Protein AF-A0A6J4EDX3-F1 (afdb_monomer_lite)

Radius of gyration: 34.57 Å; chains: 1; bounding box: 87×55×90 Å

Secondary structure (DSSP, 8-state):
--HHHHHHHHHH-HHHHHHHHHHHHHHHHHHHHHHHHHHHHH-TT--HHHHHHH-HHHHHHHHHH-HHHHHHHHHTS------S-----HHHHHHHHHHHHHHHHHTT-SSPPPHHHHHHH-TTHHHHGGGGGG-HHHHHHHHHHHH-PPP---------

Foldseek 3Di:
DDPVVVVVVCVVDVPNVVVVVVVVLVVVLVVLVVVLVVLCVVPQQDAPVRSCVVCVPSVVVCCVRPVPVVVVVRVNGPHPPPDVPPVPPLVVVLVVLLVQLCVQDVVPDPAADDPVVSCVSPVCVVVNCVPVVSRVNNVVSNCVSNVSPPDDDDDDDDDD

InterPro domains:
  IPR032750 Transposon Tn7 transposition protein TnsD, C-terminal [PF15978] (2-109)

pLDDT: mean 74.46, std 15.4, range [34.81, 95.19]

Organism: NCBI:txid2725477

Structure (mmCIF, N/CA/C/O backbone):
data_AF-A0A6J4EDX3-F1
#
_entry.id   AF-A0A6J4EDX3-F1
#
loop_
_atom_site.group_PDB
_atom_site.id
_atom_site.type_symbol
_atom_site.label_atom_id
_atom_site.label_alt_id
_atom_site.label_comp_id
_atom_site.label_asym_id
_atom_site.label_entity_id
_atom_site.label_seq_id
_atom_site.pdbx_PDB_ins_code
_atom_site.Cartn_x
_atom_site.Cartn_y
_atom_site.Cartn_z
_atom_site.occupancy
_atom_site.B_iso_or_equiv
_atom_site.auth_seq_id
_atom_site.auth_comp_id
_atom_sit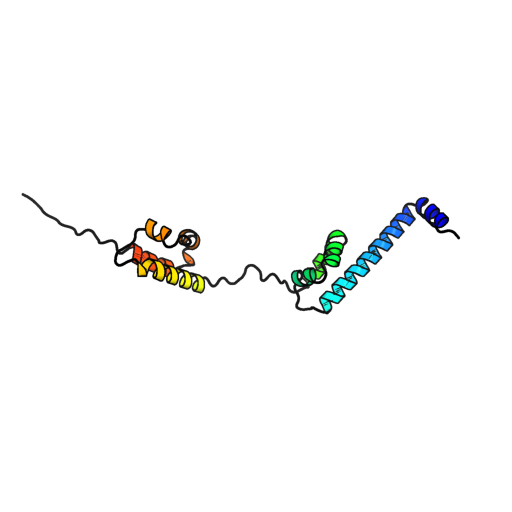e.auth_asym_id
_atom_site.auth_atom_id
_atom_site.pdbx_PDB_model_num
ATOM 1 N N . MET A 1 1 ? 41.398 -12.983 -32.444 1.00 42.66 1 MET A N 1
ATOM 2 C CA . MET A 1 1 ? 41.191 -11.522 -32.323 1.00 42.66 1 MET A CA 1
ATOM 3 C C . MET A 1 1 ? 40.900 -11.212 -30.864 1.00 42.66 1 MET A C 1
ATOM 5 O O . MET A 1 1 ? 39.986 -11.805 -30.310 1.00 42.66 1 MET A O 1
ATOM 9 N N . SER A 1 2 ? 41.744 -10.413 -30.210 1.00 57.03 2 SER A N 1
ATOM 10 C CA . SER A 1 2 ? 41.734 -10.283 -28.747 1.00 57.03 2 SER A CA 1
ATOM 11 C C . SER A 1 2 ? 40.652 -9.306 -28.262 1.00 57.03 2 SER A C 1
ATOM 13 O O . SER A 1 2 ? 40.421 -8.277 -28.899 1.00 57.03 2 SER A O 1
ATOM 15 N N . ILE A 1 3 ? 40.018 -9.609 -27.121 1.00 57.47 3 ILE A N 1
ATOM 16 C CA . ILE A 1 3 ? 38.944 -8.823 -26.465 1.00 57.47 3 ILE A CA 1
ATOM 17 C C . ILE A 1 3 ? 39.347 -7.341 -26.285 1.00 57.47 3 ILE A C 1
ATOM 19 O O . ILE A 1 3 ? 38.512 -6.437 -26.330 1.00 57.47 3 ILE A O 1
ATOM 23 N N . SER A 1 4 ? 40.649 -7.072 -26.179 1.00 55.59 4 SER A N 1
ATOM 24 C CA . SER A 1 4 ? 41.237 -5.736 -26.055 1.00 55.59 4 SER A CA 1
ATOM 25 C C . SER A 1 4 ? 41.063 -4.845 -27.293 1.00 55.59 4 SER A C 1
ATOM 27 O O . SER A 1 4 ? 40.946 -3.631 -27.145 1.00 55.59 4 SER A O 1
ATOM 29 N N . THR A 1 5 ? 41.024 -5.405 -28.508 1.00 58.03 5 THR A N 1
ATOM 30 C CA . THR A 1 5 ? 40.821 -4.623 -29.745 1.00 58.03 5 THR A CA 1
ATOM 31 C C . THR A 1 5 ? 39.361 -4.195 -29.883 1.00 58.03 5 THR A C 1
ATOM 33 O O . THR A 1 5 ? 39.082 -3.053 -30.238 1.00 58.03 5 THR A O 1
ATOM 36 N N . VAL A 1 6 ? 38.433 -5.078 -29.498 1.00 59.91 6 VAL A N 1
ATOM 37 C CA . VAL A 1 6 ? 36.991 -4.789 -29.458 1.00 59.91 6 VAL A CA 1
ATOM 38 C C . VAL A 1 6 ? 36.692 -3.676 -28.449 1.00 59.91 6 VAL A C 1
ATOM 40 O O . VAL A 1 6 ? 35.991 -2.724 -28.778 1.00 59.91 6 VAL A O 1
ATOM 43 N N . ASN A 1 7 ? 37.297 -3.719 -27.256 1.00 57.50 7 ASN A N 1
ATOM 44 C CA . ASN A 1 7 ? 37.134 -2.657 -26.255 1.00 57.50 7 ASN A CA 1
ATOM 45 C C . ASN A 1 7 ? 37.712 -1.299 -26.695 1.00 57.50 7 ASN A C 1
ATOM 47 O O . ASN A 1 7 ? 37.161 -0.268 -26.315 1.00 57.50 7 ASN A O 1
ATOM 51 N N . LYS A 1 8 ? 38.786 -1.270 -27.500 1.00 57.59 8 LYS A N 1
ATOM 52 C CA . LYS A 1 8 ? 39.346 -0.020 -28.051 1.00 57.59 8 LYS A CA 1
ATOM 53 C C . LYS A 1 8 ? 38.439 0.596 -29.124 1.00 57.59 8 LYS A C 1
ATOM 55 O O . LYS A 1 8 ? 38.210 1.800 -29.085 1.00 57.59 8 LYS A O 1
ATOM 60 N N . LEU A 1 9 ? 37.861 -0.222 -30.007 1.00 58.78 9 LEU A N 1
ATOM 61 C CA . LEU A 1 9 ? 36.853 0.207 -30.990 1.00 58.78 9 LEU A CA 1
ATOM 62 C C . LEU A 1 9 ? 35.566 0.720 -30.319 1.00 58.78 9 LEU A C 1
ATOM 64 O O . LEU A 1 9 ? 35.046 1.761 -30.701 1.00 58.78 9 LEU A O 1
ATOM 68 N N . LEU A 1 10 ? 35.105 0.059 -29.251 1.00 54.19 10 LEU A N 1
ATOM 69 C CA . LEU A 1 10 ? 33.941 0.497 -28.464 1.00 54.19 10 LEU A CA 1
ATOM 70 C C . LEU A 1 10 ? 34.163 1.815 -27.699 1.00 54.19 10 LEU A C 1
ATOM 72 O O . LEU A 1 10 ? 33.193 2.473 -27.330 1.00 54.19 10 LEU A O 1
ATOM 76 N N . GLN A 1 11 ? 35.415 2.195 -27.418 1.00 55.69 11 GLN A N 1
ATOM 77 C CA . GLN A 1 11 ? 35.749 3.488 -26.802 1.00 55.69 11 GLN A CA 1
ATOM 78 C C . GLN A 1 11 ? 35.919 4.604 -27.843 1.00 55.69 11 GLN A C 1
ATOM 80 O O . GLN A 1 11 ? 35.676 5.761 -27.512 1.00 55.69 11 GLN A O 1
ATOM 85 N N . ALA A 1 12 ? 36.313 4.269 -29.077 1.00 65.50 12 ALA A N 1
ATOM 86 C CA . ALA A 1 12 ? 36.513 5.232 -30.161 1.00 65.50 12 ALA A CA 1
ATOM 87 C C . ALA A 1 12 ? 35.194 5.824 -30.692 1.00 65.50 12 ALA A C 1
ATOM 89 O O . ALA A 1 12 ? 35.187 6.948 -31.186 1.00 65.50 12 ALA A O 1
ATOM 90 N N . GLU A 1 13 ? 34.074 5.109 -30.537 1.00 69.19 13 GLU A N 1
ATOM 91 C CA . GLU A 1 13 ? 32.759 5.554 -31.004 1.00 69.19 13 GLU A CA 1
ATOM 92 C C . GLU A 1 13 ? 31.730 5.635 -29.862 1.00 69.19 13 GLU A C 1
ATOM 94 O O . GLU A 1 13 ? 31.085 4.635 -29.516 1.00 69.19 13 GLU A O 1
ATOM 99 N N . PRO A 1 14 ? 31.508 6.828 -29.274 1.00 74.00 14 PRO A N 1
ATOM 100 C CA . PRO A 1 14 ? 30.532 7.002 -28.199 1.00 74.00 14 PRO A CA 1
ATOM 101 C C . PRO A 1 14 ? 29.111 6.604 -28.628 1.00 74.00 14 PRO A C 1
ATOM 103 O O . PRO A 1 14 ? 28.364 6.062 -27.817 1.00 74.00 14 PRO A O 1
ATOM 106 N N . ALA A 1 15 ? 28.756 6.770 -29.906 1.00 74.62 15 ALA A N 1
ATOM 107 C CA . ALA A 1 15 ? 27.462 6.350 -30.444 1.00 74.62 15 ALA A CA 1
ATOM 108 C C . ALA A 1 15 ? 27.242 4.826 -30.355 1.00 74.62 15 ALA A C 1
ATOM 110 O O . ALA A 1 15 ? 26.171 4.381 -29.939 1.00 74.62 15 ALA A O 1
ATOM 111 N N . VAL A 1 16 ? 28.261 4.018 -30.669 1.00 74.56 16 VAL A N 1
ATOM 112 C CA . VAL A 1 16 ? 28.188 2.547 -30.593 1.00 74.56 16 VAL A CA 1
ATOM 113 C C . VAL A 1 16 ? 28.100 2.085 -29.139 1.00 74.56 16 VAL A C 1
ATOM 115 O O . VAL A 1 16 ? 27.315 1.193 -28.810 1.00 74.56 16 VAL A O 1
ATOM 118 N N . LYS A 1 17 ? 28.847 2.732 -28.238 1.00 74.19 17 LYS A N 1
ATOM 119 C CA . LYS A 1 17 ? 28.796 2.463 -26.795 1.00 74.19 17 LYS A CA 1
ATOM 120 C C . LYS A 1 17 ? 27.420 2.766 -26.200 1.00 74.19 17 LYS A C 1
ATOM 122 O O . LYS A 1 17 ? 26.904 1.959 -25.426 1.00 74.19 17 LYS A O 1
ATOM 127 N N . GLU A 1 18 ? 26.813 3.893 -26.564 1.00 80.19 18 GLU A N 1
ATOM 128 C CA . GLU A 1 18 ? 25.467 4.252 -26.108 1.00 80.19 18 GLU A CA 1
ATOM 129 C C . GLU A 1 18 ? 24.391 3.342 -26.718 1.00 80.19 18 GLU A C 1
ATOM 131 O O . GLU A 1 18 ? 23.510 2.875 -25.993 1.00 80.19 18 GLU A O 1
ATOM 136 N N . ALA A 1 19 ? 24.501 2.982 -28.001 1.00 80.06 19 ALA A N 1
ATOM 137 C CA . ALA A 1 19 ? 23.610 2.008 -28.633 1.00 80.06 19 ALA A CA 1
ATOM 138 C C . ALA A 1 19 ? 23.692 0.628 -27.955 1.00 80.06 19 ALA A C 1
ATOM 140 O O . ALA A 1 19 ? 22.666 -0.002 -27.684 1.00 80.06 19 ALA A O 1
ATOM 141 N N . TRP A 1 20 ? 24.900 0.177 -27.606 1.00 75.31 20 TRP A N 1
ATOM 142 C CA . TRP A 1 20 ? 25.106 -1.082 -26.894 1.00 75.31 20 TRP A CA 1
ATOM 143 C C . TRP A 1 20 ? 24.530 -1.046 -25.475 1.00 75.31 20 TRP A C 1
ATOM 145 O O . TRP A 1 20 ? 23.796 -1.956 -25.087 1.00 75.31 20 TRP A O 1
ATOM 155 N N . LYS A 1 21 ? 24.768 0.031 -24.715 1.00 81.62 21 LYS A N 1
ATOM 156 C CA . LYS A 1 21 ? 24.144 0.234 -23.395 1.00 81.62 21 LYS A CA 1
ATOM 157 C C . LYS A 1 21 ? 22.619 0.257 -23.481 1.00 81.62 21 LYS A C 1
ATOM 159 O O . LYS A 1 21 ? 21.953 -0.357 -22.648 1.00 81.62 21 LYS A O 1
ATOM 164 N N . ALA A 1 22 ? 22.056 0.930 -24.484 1.00 84.88 22 ALA A N 1
ATOM 165 C CA . ALA A 1 22 ? 20.615 0.968 -24.709 1.00 84.88 22 ALA A CA 1
ATOM 166 C C . ALA A 1 22 ? 20.057 -0.428 -25.030 1.00 84.88 22 ALA A C 1
ATOM 168 O O . ALA A 1 22 ? 19.031 -0.824 -24.473 1.00 84.88 22 ALA A O 1
ATOM 169 N N . ALA A 1 23 ? 20.754 -1.206 -25.862 1.00 86.69 23 ALA A N 1
ATOM 170 C CA . ALA A 1 23 ? 20.382 -2.581 -26.183 1.00 86.69 23 ALA A CA 1
ATOM 171 C C . ALA A 1 23 ? 20.445 -3.502 -24.952 1.00 86.69 23 ALA A C 1
ATOM 173 O O . ALA A 1 23 ? 19.506 -4.263 -24.704 1.00 86.69 23 ALA A O 1
ATOM 174 N N . LEU A 1 24 ? 21.502 -3.390 -24.141 1.00 86.94 24 LEU A N 1
ATOM 175 C CA . LEU A 1 24 ? 21.632 -4.111 -22.873 1.00 86.94 24 LEU A CA 1
ATOM 176 C C . LEU A 1 24 ? 20.494 -3.756 -21.918 1.00 86.94 24 LEU A C 1
ATOM 178 O O . LEU A 1 24 ? 19.814 -4.649 -21.417 1.00 86.94 24 LEU A O 1
ATOM 182 N N . LYS A 1 25 ? 20.220 -2.461 -21.729 1.00 87.94 25 LYS A N 1
ATOM 183 C CA . LYS A 1 25 ? 19.112 -1.990 -20.893 1.00 87.94 25 LYS A CA 1
ATOM 184 C C . LYS A 1 25 ? 17.773 -2.544 -21.378 1.00 87.94 25 LYS A C 1
ATOM 186 O O . LYS A 1 25 ? 16.980 -3.020 -20.572 1.00 87.94 25 LYS A O 1
ATOM 191 N N . LYS A 1 26 ? 17.529 -2.538 -22.692 1.00 89.12 26 LYS A N 1
ATOM 192 C CA . LYS A 1 26 ? 16.304 -3.083 -23.293 1.00 89.12 26 LYS A CA 1
ATOM 193 C C . LYS A 1 26 ? 16.159 -4.583 -23.027 1.00 89.12 26 LYS A C 1
ATOM 195 O O . LYS A 1 26 ? 15.068 -5.033 -22.677 1.00 89.12 26 LYS A O 1
ATOM 200 N N . ARG A 1 27 ? 17.248 -5.347 -23.157 1.00 90.88 27 ARG A N 1
ATOM 201 C CA . ARG A 1 27 ? 17.280 -6.783 -22.850 1.00 90.88 27 ARG A CA 1
ATOM 202 C C . ARG A 1 27 ? 17.005 -7.044 -21.369 1.00 90.88 27 ARG A C 1
ATOM 204 O O . ARG A 1 27 ? 16.206 -7.921 -21.051 1.00 90.88 27 ARG A O 1
ATOM 211 N N . GLU A 1 28 ? 17.604 -6.255 -20.484 1.00 91.19 28 GLU A N 1
ATOM 212 C CA . GLU A 1 28 ? 17.406 -6.377 -19.040 1.00 91.19 28 GLU A CA 1
ATOM 213 C C . GLU A 1 28 ? 15.962 -6.046 -18.636 1.00 91.19 28 GLU A C 1
ATOM 215 O O . GLU A 1 28 ? 15.349 -6.789 -17.865 1.00 91.19 28 GLU A O 1
ATOM 220 N N . CYS A 1 29 ? 15.374 -4.995 -19.227 1.00 91.94 29 CYS A N 1
ATOM 221 C CA . CYS A 1 29 ? 13.955 -4.676 -19.060 1.00 91.94 29 CYS A CA 1
ATOM 222 C C . CYS A 1 29 ? 13.084 -5.849 -19.508 1.00 91.94 29 CYS A C 1
ATOM 224 O O . CYS A 1 29 ? 12.223 -6.294 -18.756 1.00 91.94 29 CYS A O 1
ATOM 226 N N . ALA A 1 30 ? 13.314 -6.386 -20.708 1.00 92.44 30 ALA A N 1
ATOM 227 C CA . ALA A 1 30 ? 12.535 -7.508 -21.225 1.00 92.44 30 ALA A CA 1
ATOM 228 C C . ALA A 1 30 ? 12.620 -8.744 -20.314 1.00 92.44 30 ALA A C 1
ATOM 230 O O . ALA A 1 30 ? 11.596 -9.378 -20.053 1.00 92.44 30 ALA A O 1
ATOM 231 N N . HIS A 1 31 ? 13.808 -9.044 -19.778 1.00 93.88 31 HIS A N 1
ATOM 232 C CA . HIS A 1 31 ? 14.003 -10.142 -18.837 1.00 93.88 31 HIS A CA 1
ATOM 233 C C . HIS A 1 31 ? 13.146 -9.960 -17.577 1.00 93.88 31 HIS A C 1
ATOM 235 O O . HIS A 1 31 ? 12.314 -10.813 -17.265 1.00 93.88 31 HIS A O 1
ATOM 241 N N . HIS A 1 32 ? 13.280 -8.821 -16.896 1.00 92.62 32 HIS A N 1
ATOM 242 C CA . HIS A 1 32 ? 12.536 -8.534 -15.669 1.00 92.62 32 HIS A CA 1
ATOM 243 C C . HIS A 1 32 ? 11.020 -8.473 -15.897 1.00 92.62 32 HIS A C 1
ATOM 245 O O . HIS A 1 32 ? 10.251 -9.027 -15.107 1.00 92.62 32 HIS A O 1
ATOM 251 N N . ARG A 1 33 ? 10.581 -7.871 -17.011 1.00 93.50 33 ARG A N 1
ATOM 252 C CA . ARG A 1 33 ? 9.170 -7.839 -17.420 1.00 93.50 33 ARG A CA 1
ATOM 253 C C . ARG A 1 33 ? 8.609 -9.247 -17.606 1.00 93.50 33 ARG A C 1
ATOM 255 O O . ARG A 1 33 ? 7.523 -9.544 -17.114 1.00 93.50 33 ARG A O 1
ATOM 262 N N . ALA A 1 34 ? 9.350 -10.135 -18.270 1.00 93.25 34 ALA A N 1
ATOM 263 C CA . ALA A 1 34 ? 8.925 -11.517 -18.484 1.00 93.25 34 ALA A CA 1
ATOM 264 C C . ALA A 1 34 ? 8.787 -12.285 -17.162 1.00 93.25 34 ALA A C 1
ATOM 266 O O . ALA A 1 34 ? 7.818 -13.025 -16.975 1.00 93.25 34 ALA A O 1
ATOM 267 N N . GLN A 1 35 ? 9.717 -12.083 -16.224 1.00 92.38 35 GLN A N 1
ATOM 268 C CA . GLN A 1 35 ? 9.638 -12.701 -14.902 1.00 92.38 35 GLN A CA 1
ATOM 269 C C . GLN A 1 35 ? 8.418 -12.214 -14.112 1.00 92.38 35 GLN A C 1
ATOM 271 O O . GLN A 1 35 ? 7.693 -13.040 -13.553 1.00 92.38 35 GLN A O 1
ATOM 276 N N . TRP A 1 36 ? 8.157 -10.903 -14.126 1.00 91.88 36 TRP A N 1
ATOM 277 C CA . TRP A 1 36 ? 6.970 -10.309 -13.510 1.00 91.88 36 TRP A CA 1
ATOM 278 C C . TRP A 1 36 ? 5.676 -10.873 -14.104 1.00 91.88 36 TRP A C 1
ATOM 280 O O . TRP A 1 36 ? 4.838 -11.397 -13.374 1.00 91.88 36 TRP A O 1
ATOM 290 N N . CYS A 1 37 ? 5.534 -10.845 -15.433 1.00 89.75 37 CYS A N 1
ATOM 291 C CA . CYS A 1 37 ? 4.348 -11.362 -16.118 1.00 89.75 37 CYS A CA 1
ATOM 292 C C . CYS A 1 37 ? 4.122 -12.851 -15.842 1.00 89.75 37 CYS A C 1
ATOM 294 O O . CYS A 1 37 ? 2.988 -13.279 -15.642 1.00 89.75 37 CYS A O 1
ATOM 296 N N . ARG A 1 38 ? 5.190 -13.654 -15.809 1.00 91.50 38 ARG A N 1
ATOM 297 C CA . ARG A 1 38 ? 5.102 -15.080 -15.481 1.00 91.50 38 ARG A CA 1
ATOM 298 C C . ARG A 1 38 ? 4.572 -15.301 -14.067 1.00 91.50 38 ARG A C 1
ATOM 300 O O . ARG A 1 38 ? 3.748 -16.190 -13.883 1.00 91.50 38 ARG A O 1
ATOM 307 N N . LEU A 1 39 ? 5.022 -14.514 -13.089 1.00 88.94 39 LEU A N 1
ATOM 308 C CA . LEU A 1 39 ? 4.504 -14.614 -11.727 1.00 88.94 39 LEU A CA 1
ATOM 309 C C . LEU A 1 39 ? 3.042 -14.159 -11.651 1.00 88.94 39 LEU A C 1
ATOM 311 O O . LEU A 1 39 ? 2.215 -14.887 -11.115 1.00 88.94 39 LEU A O 1
ATOM 315 N N . ALA A 1 40 ? 2.708 -13.013 -12.248 1.00 86.31 40 ALA A N 1
ATOM 316 C CA . ALA A 1 40 ? 1.341 -12.494 -12.270 1.00 86.31 40 ALA A CA 1
ATOM 317 C C . ALA A 1 40 ? 0.346 -13.487 -12.901 1.00 86.31 40 ALA A C 1
ATOM 319 O O . ALA A 1 40 ? -0.758 -13.658 -12.400 1.00 86.31 40 ALA A O 1
ATOM 320 N N . ARG A 1 41 ? 0.752 -14.212 -13.956 1.00 86.00 41 ARG A N 1
ATOM 321 C CA . ARG A 1 41 ? -0.069 -15.279 -14.561 1.00 86.00 41 ARG A CA 1
ATOM 322 C C . ARG A 1 41 ? -0.248 -16.497 -13.657 1.00 86.00 41 ARG A C 1
ATOM 324 O O . ARG A 1 41 ? -1.297 -17.123 -13.710 1.00 86.00 41 ARG A O 1
ATOM 331 N N . LYS A 1 42 ? 0.765 -16.854 -12.862 1.00 87.50 42 LYS A N 1
ATOM 332 C CA . LYS A 1 42 ? 0.663 -17.951 -11.884 1.00 87.50 42 LYS A CA 1
ATOM 333 C C . LYS A 1 42 ? -0.242 -17.589 -10.703 1.00 87.50 42 LYS A C 1
ATOM 335 O O . LYS A 1 42 ? -0.803 -18.486 -10.087 1.00 87.50 42 LYS A O 1
ATOM 340 N N . HIS A 1 43 ? -0.389 -16.296 -10.417 1.00 82.19 43 HIS A N 1
ATOM 341 C CA . HIS A 1 43 ? -1.129 -15.770 -9.274 1.00 82.19 43 HIS A CA 1
ATOM 342 C C . HIS A 1 43 ? -2.134 -14.680 -9.702 1.00 82.19 43 HIS A C 1
ATOM 344 O O . HIS A 1 43 ? -1.988 -13.520 -9.316 1.00 82.19 43 HIS A O 1
ATOM 350 N N . PRO A 1 44 ? -3.164 -15.016 -10.501 1.00 77.06 44 PRO A N 1
ATOM 351 C CA . PRO A 1 44 ? -4.075 -14.019 -11.073 1.00 77.06 44 PRO A CA 1
ATOM 352 C C . PRO A 1 44 ? -4.934 -13.285 -10.028 1.00 77.06 44 PRO A C 1
ATOM 354 O O . PRO A 1 44 ? -5.424 -12.192 -10.300 1.00 77.06 44 PRO A O 1
ATOM 357 N N . GLY A 1 45 ? -5.120 -13.871 -8.840 1.00 76.81 45 GLY A N 1
ATOM 358 C CA . GLY A 1 45 ? -5.868 -13.271 -7.729 1.00 76.81 45 GLY A CA 1
ATOM 359 C C . GLY A 1 45 ? -5.020 -12.442 -6.762 1.00 76.81 45 GLY A C 1
ATOM 360 O O . GLY A 1 45 ? -5.574 -11.792 -5.877 1.00 76.81 45 GLY A O 1
ATOM 361 N N . ASP A 1 46 ? -3.693 -12.454 -6.909 1.00 80.31 46 ASP A N 1
ATOM 362 C CA . ASP A 1 46 ? -2.807 -11.779 -5.969 1.00 80.31 46 ASP A CA 1
ATOM 363 C C . ASP A 1 46 ? -2.721 -10.284 -6.254 1.00 80.31 46 ASP A C 1
ATOM 365 O O . ASP A 1 46 ? -2.580 -9.815 -7.386 1.00 80.31 46 ASP A O 1
ATOM 369 N N . SER A 1 47 ? -2.730 -9.515 -5.173 1.00 82.00 47 SER A N 1
ATOM 370 C CA . SER A 1 47 ? -2.506 -8.083 -5.244 1.00 82.00 47 SER A CA 1
ATOM 371 C C . SER A 1 47 ? -1.053 -7.734 -5.573 1.00 82.00 47 SER A C 1
ATOM 373 O O . SER A 1 47 ? -0.132 -8.497 -5.257 1.00 82.00 47 SER A O 1
ATOM 375 N N . PRO A 1 48 ? -0.788 -6.513 -6.079 1.00 82.00 48 PRO A N 1
ATOM 376 C CA . PRO A 1 48 ? 0.574 -6.021 -6.286 1.00 82.00 48 PRO A CA 1
ATOM 377 C C . PRO A 1 48 ? 1.478 -6.140 -5.048 1.00 82.00 48 PRO A C 1
ATOM 379 O O . PRO A 1 48 ? 2.687 -6.331 -5.171 1.00 82.00 48 PRO A O 1
ATOM 382 N N . GLN A 1 49 ? 0.904 -6.044 -3.843 1.00 82.12 49 GLN A N 1
ATOM 383 C CA . GLN A 1 49 ? 1.640 -6.183 -2.585 1.00 82.12 49 GLN A CA 1
ATOM 384 C C . GLN A 1 49 ? 2.054 -7.631 -2.311 1.00 82.12 49 GLN A C 1
ATOM 386 O O . GLN A 1 49 ? 3.167 -7.861 -1.840 1.00 82.12 49 GLN A O 1
ATOM 391 N N . GLN A 1 50 ? 1.185 -8.597 -2.615 1.00 84.56 50 GLN A N 1
ATOM 392 C CA . GLN A 1 50 ? 1.492 -10.023 -2.490 1.00 84.56 50 GLN A CA 1
ATOM 393 C C . GLN A 1 50 ? 2.555 -10.430 -3.513 1.00 84.56 50 GLN A C 1
ATOM 395 O O . GLN A 1 50 ? 3.583 -10.982 -3.127 1.00 84.56 50 GLN A O 1
ATOM 400 N N . LEU A 1 51 ? 2.400 -10.026 -4.779 1.00 86.38 51 LEU A N 1
ATOM 401 C CA . LEU A 1 51 ? 3.407 -10.287 -5.814 1.00 86.38 51 LEU A CA 1
ATOM 402 C C . LEU A 1 51 ? 4.768 -9.665 -5.477 1.00 86.38 51 LEU A C 1
ATOM 404 O O . LEU A 1 51 ? 5.808 -10.294 -5.669 1.00 86.38 51 LEU A O 1
ATOM 408 N N . ARG A 1 52 ? 4.784 -8.453 -4.905 1.00 88.06 52 ARG A N 1
ATOM 409 C CA . ARG A 1 52 ? 6.023 -7.811 -4.443 1.00 88.06 52 ARG A CA 1
ATOM 410 C C . ARG A 1 52 ? 6.751 -8.632 -3.376 1.00 88.06 52 ARG A C 1
ATOM 412 O O . ARG A 1 52 ? 7.979 -8.630 -3.372 1.00 88.06 52 ARG A O 1
ATOM 419 N N . LYS A 1 53 ? 6.029 -9.298 -2.469 1.00 88.19 53 LYS A N 1
ATOM 420 C CA . LYS A 1 53 ? 6.642 -10.149 -1.435 1.00 88.19 53 LYS A CA 1
ATOM 421 C C . LYS A 1 53 ? 7.281 -11.404 -2.030 1.00 88.19 53 LYS A C 1
ATOM 423 O O . LYS A 1 53 ? 8.293 -11.855 -1.510 1.00 88.19 53 LYS A O 1
ATOM 428 N N . LEU A 1 54 ? 6.717 -11.930 -3.116 1.00 87.12 54 LEU A N 1
ATOM 429 C CA . LEU A 1 54 ? 7.222 -13.128 -3.788 1.00 87.12 54 LEU A CA 1
ATOM 430 C C . LEU A 1 54 ? 8.493 -12.855 -4.610 1.00 87.12 54 LEU A C 1
ATOM 432 O O . LEU A 1 54 ? 9.385 -13.696 -4.643 1.00 87.12 54 LEU A O 1
ATOM 436 N N . ILE A 1 55 ? 8.601 -11.687 -5.260 1.00 89.19 55 ILE A N 1
ATOM 437 C CA . ILE A 1 55 ? 9.760 -11.316 -6.102 1.00 89.19 55 ILE A CA 1
ATOM 438 C C . ILE A 1 55 ? 10.292 -9.898 -5.808 1.00 89.19 55 ILE A C 1
ATOM 440 O O . ILE A 1 55 ? 10.265 -9.014 -6.673 1.00 89.19 55 ILE A O 1
ATOM 444 N N . PRO A 1 56 ? 10.820 -9.642 -4.595 1.00 90.94 56 PRO A N 1
ATOM 445 C CA . PRO A 1 56 ? 11.214 -8.298 -4.169 1.00 90.94 56 PRO A CA 1
ATOM 446 C C . PRO A 1 56 ? 12.359 -7.706 -5.003 1.00 90.94 56 PRO A C 1
ATOM 448 O O . PRO A 1 56 ? 12.360 -6.504 -5.273 1.00 90.94 56 PRO A O 1
ATOM 451 N N . SER A 1 57 ? 13.304 -8.537 -5.449 1.00 91.81 57 SER A N 1
ATOM 452 C CA . SER A 1 57 ? 14.435 -8.126 -6.293 1.00 91.81 57 SER A CA 1
ATOM 453 C C . SER A 1 57 ? 13.971 -7.598 -7.652 1.00 91.81 57 SER A C 1
ATOM 455 O O . SER A 1 57 ? 14.349 -6.497 -8.053 1.00 91.81 57 SER A O 1
ATOM 457 N N . ILE A 1 58 ? 13.083 -8.337 -8.319 1.00 92.62 58 ILE A N 1
ATOM 458 C CA . ILE A 1 58 ? 12.527 -7.982 -9.630 1.00 92.62 58 ILE A CA 1
ATOM 459 C C . ILE A 1 58 ? 11.669 -6.726 -9.536 1.00 92.62 58 ILE A C 1
ATOM 461 O O . ILE A 1 58 ? 11.814 -5.817 -10.354 1.00 92.62 58 ILE A O 1
ATOM 465 N N . TYR A 1 59 ? 10.835 -6.631 -8.498 1.00 91.75 59 TYR A N 1
ATOM 466 C CA . TYR A 1 59 ? 10.047 -5.430 -8.240 1.00 91.75 59 TYR A CA 1
ATOM 467 C C . TYR A 1 59 ? 10.944 -4.199 -8.039 1.00 91.75 59 TYR A C 1
ATOM 469 O O . TYR A 1 59 ? 10.706 -3.154 -8.643 1.00 91.75 59 TYR A O 1
ATOM 477 N N . ALA A 1 60 ? 11.991 -4.306 -7.213 1.00 92.19 60 ALA A N 1
ATOM 478 C CA . ALA A 1 60 ? 12.902 -3.196 -6.946 1.00 92.19 60 ALA A CA 1
ATOM 479 C C . ALA A 1 60 ? 13.655 -2.749 -8.207 1.00 92.19 60 ALA A C 1
ATOM 481 O O . ALA A 1 60 ? 13.820 -1.548 -8.429 1.00 92.19 60 ALA A O 1
ATOM 482 N N . TRP A 1 61 ? 14.080 -3.696 -9.047 1.00 95.19 61 TRP A N 1
ATOM 483 C CA . TRP A 1 61 ? 14.748 -3.384 -10.306 1.00 95.19 61 TRP A CA 1
ATOM 484 C C . TRP A 1 61 ? 13.814 -2.654 -11.279 1.00 95.19 61 TRP A C 1
ATOM 486 O O . TRP A 1 61 ? 14.174 -1.588 -11.782 1.00 95.19 61 TRP A O 1
ATOM 496 N N . LEU A 1 62 ? 12.595 -3.169 -11.484 1.00 93.25 62 LEU A N 1
ATOM 497 C CA . LEU A 1 62 ? 11.588 -2.556 -12.361 1.00 93.25 62 LEU A CA 1
ATOM 498 C C . LEU A 1 62 ? 11.162 -1.178 -11.859 1.00 93.25 62 LEU A C 1
ATOM 500 O O . LEU A 1 62 ? 11.006 -0.256 -12.649 1.00 93.25 62 LEU A O 1
ATOM 504 N N . TYR A 1 63 ? 11.040 -0.997 -10.545 1.00 91.94 63 TYR A N 1
ATOM 505 C CA . TYR A 1 63 ? 10.696 0.300 -9.970 1.00 91.94 63 TYR A CA 1
ATOM 506 C C . TYR A 1 63 ? 11.749 1.380 -10.274 1.00 91.94 63 TYR A C 1
ATOM 508 O O . TYR A 1 63 ? 11.391 2.533 -10.505 1.00 91.94 63 TYR A O 1
ATOM 516 N N . ARG A 1 64 ? 13.040 1.017 -10.296 1.00 91.69 64 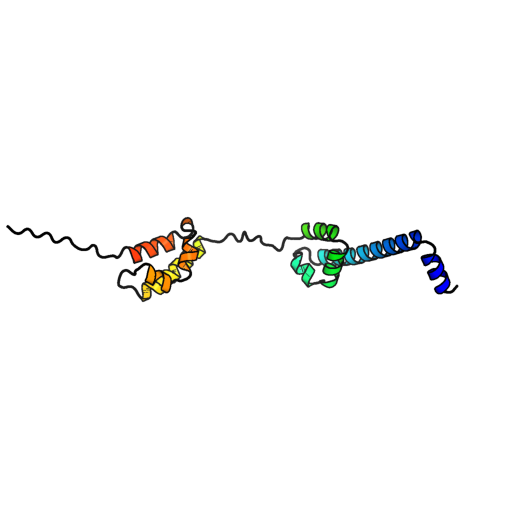ARG A N 1
ATOM 517 C CA . ARG A 1 64 ? 14.143 1.949 -10.595 1.00 91.69 64 ARG A CA 1
ATOM 518 C C . ARG A 1 64 ? 14.322 2.201 -12.090 1.00 91.69 64 ARG A C 1
ATOM 520 O O . ARG A 1 64 ? 14.674 3.309 -12.474 1.00 91.69 64 ARG A O 1
ATOM 527 N N . ASN A 1 65 ? 14.113 1.179 -12.918 1.00 91.81 65 ASN A N 1
ATOM 528 C CA . ASN A 1 65 ? 14.482 1.218 -14.335 1.00 91.81 65 ASN A CA 1
ATOM 529 C C . ASN A 1 65 ? 13.294 1.407 -15.287 1.00 91.81 65 ASN A C 1
ATOM 531 O O . ASN A 1 65 ? 13.496 1.838 -16.420 1.00 91.81 65 ASN A O 1
ATOM 535 N N . ASP A 1 66 ? 12.077 1.075 -14.850 1.00 91.31 66 ASP A N 1
ATOM 536 C CA . ASP A 1 66 ? 10.909 0.909 -15.720 1.00 91.31 66 ASP A CA 1
ATOM 537 C C . ASP A 1 66 ? 9.575 1.143 -14.982 1.00 91.31 66 ASP A C 1
ATOM 539 O O . ASP A 1 66 ? 8.616 0.366 -15.042 1.00 91.31 66 ASP A O 1
ATOM 543 N N . LYS A 1 67 ? 9.535 2.239 -14.219 1.00 89.06 67 LYS A N 1
ATOM 544 C CA . LYS A 1 67 ? 8.426 2.574 -13.319 1.00 89.06 67 LYS A CA 1
ATOM 545 C C . LYS A 1 67 ? 7.080 2.709 -14.037 1.00 89.06 67 LYS A C 1
ATOM 547 O O . LYS A 1 67 ? 6.066 2.290 -13.486 1.00 89.06 67 LYS A O 1
ATOM 552 N N . 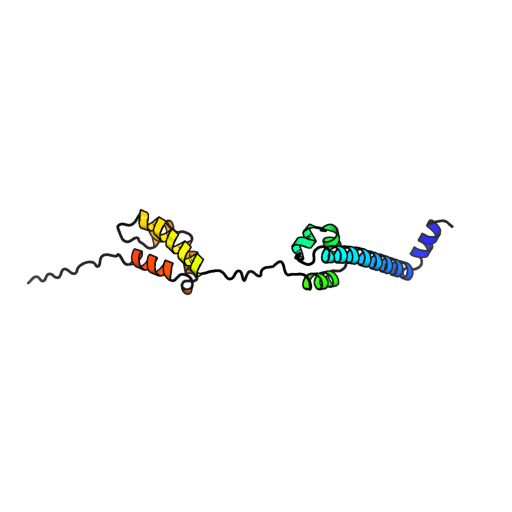GLY A 1 68 ? 7.069 3.297 -15.236 1.00 88.56 68 GLY A N 1
ATOM 553 C CA . GLY A 1 68 ? 5.846 3.506 -16.020 1.00 88.56 68 GLY A CA 1
ATOM 554 C C . GLY A 1 68 ? 5.188 2.184 -16.410 1.00 88.56 68 GLY A C 1
ATOM 555 O O . GLY A 1 68 ? 4.004 1.984 -16.148 1.00 88.56 68 GLY A O 1
ATOM 556 N N . TRP A 1 69 ? 5.985 1.244 -16.927 1.00 92.12 69 TRP A N 1
ATOM 557 C CA . TRP A 1 69 ? 5.505 -0.096 -17.251 1.00 92.12 69 TRP A CA 1
ATOM 558 C C . TRP A 1 69 ? 5.015 -0.840 -16.006 1.00 92.12 69 TRP A C 1
ATOM 560 O O . TRP A 1 69 ? 3.944 -1.442 -16.028 1.00 92.12 69 TRP A O 1
ATOM 570 N N . LEU A 1 70 ? 5.763 -0.771 -14.897 1.00 89.75 70 LEU A N 1
ATOM 571 C CA . LEU A 1 70 ? 5.365 -1.427 -13.650 1.00 89.75 70 LEU A CA 1
ATOM 572 C C . LEU A 1 70 ? 4.020 -0.891 -13.138 1.00 89.75 70 LEU A C 1
ATOM 574 O O . LEU A 1 70 ? 3.162 -1.681 -12.753 1.00 89.75 70 LEU A O 1
ATOM 578 N N . ALA A 1 71 ? 3.817 0.429 -13.172 1.00 85.12 71 ALA A N 1
ATOM 579 C CA . ALA A 1 71 ? 2.562 1.056 -12.765 1.00 85.12 71 ALA A CA 1
ATOM 580 C C . ALA A 1 71 ? 1.375 0.542 -13.597 1.00 85.12 71 ALA A C 1
ATOM 582 O O . ALA A 1 71 ? 0.380 0.104 -13.020 1.00 85.12 71 ALA A O 1
ATOM 583 N N . GLU A 1 72 ? 1.517 0.506 -14.925 1.00 86.69 72 GLU A N 1
ATOM 584 C CA . GLU A 1 72 ? 0.502 -0.025 -15.844 1.00 86.69 72 GLU A CA 1
ATOM 585 C C . GLU A 1 72 ? 0.191 -1.509 -15.591 1.00 86.69 72 GLU A C 1
ATOM 587 O O . GLU A 1 72 ? -0.965 -1.920 -15.624 1.00 86.69 72 GLU A O 1
ATOM 592 N N . GLN A 1 73 ? 1.200 -2.337 -15.307 1.00 86.88 73 GLN A N 1
ATOM 593 C CA . GLN A 1 73 ? 0.947 -3.744 -14.988 1.00 86.88 73 GLN A CA 1
ATOM 594 C C . GLN A 1 73 ? 0.255 -3.909 -13.635 1.00 86.88 73 GLN A C 1
ATOM 596 O O . GLN A 1 73 ? -0.634 -4.743 -13.491 1.00 86.88 73 GLN A O 1
ATOM 601 N N . THR A 1 74 ? 0.640 -3.116 -12.635 1.00 84.50 74 THR A N 1
ATOM 602 C CA . THR A 1 74 ? 0.039 -3.202 -11.298 1.00 84.50 74 THR A CA 1
ATOM 603 C C . THR A 1 74 ? -1.384 -2.662 -11.228 1.00 84.50 74 THR A C 1
ATOM 605 O O . THR A 1 74 ? -2.147 -3.142 -10.396 1.00 84.50 74 THR A O 1
ATOM 608 N N . SER A 1 75 ? -1.770 -1.717 -12.092 1.00 80.88 75 SER A N 1
ATOM 609 C CA . SER A 1 75 ? -3.146 -1.205 -12.149 1.00 80.88 75 SER A CA 1
ATOM 610 C C . SER A 1 75 ? -4.141 -2.221 -12.713 1.00 80.88 75 SER A C 1
ATOM 612 O O . SER A 1 75 ? -5.330 -2.134 -12.422 1.00 80.88 75 SER A O 1
ATOM 614 N N . ARG A 1 76 ? -3.656 -3.198 -13.489 1.00 79.31 76 ARG A N 1
ATOM 615 C CA . ARG A 1 76 ? -4.452 -4.310 -14.035 1.00 79.31 76 ARG A CA 1
ATOM 616 C C . ARG A 1 76 ? -4.667 -5.452 -13.044 1.00 79.31 76 ARG A C 1
ATOM 618 O O . ARG A 1 76 ? -5.473 -6.336 -13.312 1.00 79.31 76 ARG A O 1
ATOM 625 N N . LEU A 1 77 ? -3.926 -5.468 -11.937 1.00 80.00 77 LEU A N 1
ATOM 626 C CA . LEU A 1 77 ? -4.042 -6.502 -10.914 1.00 80.00 77 LEU A CA 1
ATOM 627 C C . LEU A 1 77 ? -5.127 -6.148 -9.892 1.00 80.00 77 LEU A C 1
ATOM 629 O O . LEU A 1 77 ? -5.382 -4.962 -9.659 1.00 80.00 77 LEU A O 1
ATOM 633 N N . PRO A 1 78 ? -5.719 -7.153 -9.220 1.00 70.94 78 PRO A N 1
ATOM 634 C CA . PRO A 1 78 ? -6.649 -6.914 -8.129 1.00 70.94 78 PRO A CA 1
ATOM 635 C C . PRO A 1 78 ? -6.016 -5.988 -7.090 1.00 70.94 78 PRO A C 1
ATOM 637 O O . PRO A 1 78 ? -4.953 -6.265 -6.524 1.00 70.94 78 PRO A O 1
ATOM 640 N N . SER A 1 79 ? -6.654 -4.849 -6.832 1.00 62.94 79 SER A N 1
ATOM 641 C CA . SER A 1 79 ? -6.195 -3.941 -5.790 1.00 62.94 79 SER A CA 1
ATOM 642 C C . SER A 1 79 ? -6.395 -4.614 -4.431 1.00 62.94 79 SER A C 1
ATOM 644 O O . SER A 1 79 ? -7.476 -4.575 -3.859 1.00 62.94 79 SER A O 1
ATOM 646 N N . GLY A 1 80 ? -5.328 -5.191 -3.871 1.00 53.69 80 GLY A N 1
ATOM 647 C CA . GLY A 1 80 ? -5.319 -5.699 -2.488 1.00 53.69 80 GLY A CA 1
ATOM 648 C C . GLY A 1 80 ? -5.533 -4.609 -1.439 1.00 53.69 80 GLY A C 1
ATOM 649 O O . GLY A 1 80 ? -5.740 -4.907 -0.263 1.00 53.69 80 GLY A O 1
ATOM 650 N N . ARG A 1 81 ? -5.537 -3.333 -1.853 1.00 49.25 81 ARG A N 1
ATOM 651 C CA . ARG A 1 81 ? -6.246 -2.305 -1.101 1.00 49.25 81 ARG A CA 1
ATOM 652 C C . ARG A 1 81 ? -7.735 -2.587 -1.259 1.00 49.25 81 ARG A C 1
ATOM 654 O O . ARG A 1 81 ? -8.384 -2.023 -2.138 1.00 49.25 81 ARG A O 1
ATOM 661 N N . HIS A 1 82 ? -8.276 -3.364 -0.324 1.00 47.31 82 HIS A N 1
ATOM 662 C CA . HIS A 1 82 ? -9.544 -2.972 0.267 1.00 47.31 82 HIS A CA 1
ATOM 663 C C . HIS A 1 82 ? -9.344 -1.511 0.653 1.00 47.31 82 HIS A C 1
ATOM 665 O O . HIS A 1 82 ? -8.543 -1.201 1.539 1.00 47.31 82 HIS A O 1
ATOM 671 N N . GLY A 1 83 ? -9.924 -0.589 -0.116 1.00 41.78 83 GLY A N 1
ATOM 672 C CA . GLY A 1 83 ? -9.886 0.810 0.263 1.00 41.78 83 GLY A CA 1
ATOM 673 C C . GLY A 1 83 ? -10.339 0.908 1.716 1.00 41.78 83 GLY A C 1
ATOM 674 O O . GLY A 1 83 ? -11.145 0.101 2.178 1.00 41.78 83 GLY A O 1
ATOM 675 N N . ASN A 1 84 ? -9.860 1.913 2.441 1.00 48.16 84 ASN A N 1
ATOM 676 C CA . ASN A 1 84 ? -10.321 2.189 3.802 1.00 48.16 84 ASN A CA 1
ATOM 677 C C . ASN A 1 84 ? -11.850 2.456 3.885 1.00 48.16 84 ASN A C 1
ATOM 679 O O . ASN A 1 84 ? -12.376 2.726 4.955 1.00 48.16 84 ASN A O 1
ATOM 683 N N . HIS A 1 85 ? -12.577 2.310 2.772 1.00 47.22 85 HIS A N 1
ATOM 684 C CA . HIS A 1 85 ? -13.967 1.867 2.672 1.00 47.22 85 HIS A CA 1
ATOM 685 C C . HIS A 1 85 ? -14.224 0.474 3.272 1.00 47.22 85 HIS A C 1
ATOM 687 O O . HIS A 1 85 ? -15.096 -0.250 2.785 1.00 47.22 85 HIS A O 1
ATOM 693 N N . SER A 1 86 ? -13.550 0.096 4.367 1.00 51.44 86 SER A N 1
ATOM 694 C CA . SER A 1 86 ? -14.243 -0.788 5.294 1.00 51.44 86 SER A CA 1
ATOM 695 C C . SER A 1 86 ? -15.537 -0.044 5.602 1.00 51.44 86 SER A C 1
ATOM 697 O O . SER A 1 86 ? -15.523 1.111 6.029 1.00 51.44 86 SER A O 1
ATOM 699 N N . LYS A 1 87 ? -16.659 -0.625 5.186 1.00 60.34 87 LYS A N 1
ATOM 700 C CA . LYS A 1 87 ? -18.001 -0.138 5.469 1.00 60.34 87 LYS A CA 1
ATOM 701 C C . LYS A 1 87 ? -18.112 -0.210 6.985 1.00 60.34 87 LYS A C 1
ATOM 703 O O . LYS A 1 87 ? -18.515 -1.236 7.514 1.00 60.34 87 LYS A O 1
ATOM 708 N N . VAL A 1 88 ? -17.572 0.801 7.673 1.00 66.38 88 VAL A N 1
ATOM 709 C CA . VAL A 1 88 ? -17.453 0.807 9.125 1.00 66.38 88 VAL A CA 1
ATOM 710 C C . VAL A 1 88 ? -18.876 0.660 9.617 1.00 66.38 88 VAL A C 1
ATOM 712 O O . VAL A 1 88 ? -19.692 1.558 9.405 1.00 66.38 88 VAL A O 1
ATOM 715 N N . ASP A 1 89 ? -19.182 -0.499 10.193 1.00 75.00 89 ASP A N 1
ATOM 716 C CA . ASP A 1 89 ? -20.479 -0.756 10.793 1.00 75.00 89 ASP A CA 1
ATOM 717 C C . ASP A 1 89 ? -20.554 0.085 12.064 1.00 75.00 89 ASP A C 1
ATOM 719 O O . ASP A 1 89 ? -20.185 -0.329 13.166 1.00 75.00 89 ASP A O 1
ATOM 723 N N . TRP A 1 90 ? -20.958 1.338 11.870 1.00 80.06 90 TRP A N 1
ATOM 724 C CA . TRP A 1 90 ? -21.146 2.302 12.939 1.00 80.06 90 TRP A CA 1
ATOM 725 C C . TRP A 1 90 ? -22.169 1.794 13.953 1.00 80.06 90 TRP A C 1
ATOM 727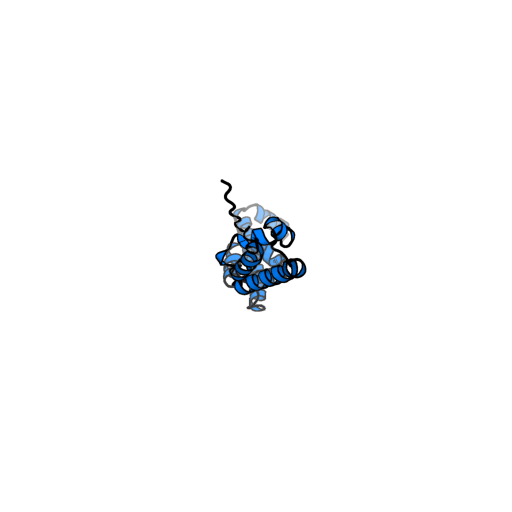 O O . TRP A 1 90 ? -21.989 2.047 15.136 1.00 80.06 90 TRP A O 1
ATOM 737 N N . GLY A 1 91 ? -23.159 1.000 13.528 1.00 78.75 91 GLY A N 1
ATOM 738 C CA . GLY A 1 91 ? -24.128 0.383 14.431 1.00 78.75 91 GLY A CA 1
ATOM 739 C C . GLY A 1 91 ? -23.484 -0.656 15.348 1.00 78.75 91 GLY A C 1
ATOM 740 O O . GLY A 1 91 ? -23.729 -0.651 16.552 1.00 78.75 91 GLY A O 1
ATOM 741 N N . ALA A 1 92 ? -22.616 -1.520 14.818 1.00 77.69 92 ALA A N 1
ATOM 742 C CA . ALA A 1 92 ? -21.853 -2.459 15.642 1.00 77.69 92 ALA A CA 1
ATOM 743 C C . ALA A 1 92 ? -20.886 -1.741 16.592 1.00 77.69 92 ALA A C 1
ATOM 745 O O . ALA A 1 92 ? -20.754 -2.144 17.749 1.00 77.69 92 ALA A O 1
ATOM 746 N N . ARG A 1 93 ? -20.239 -0.660 16.137 1.00 81.00 93 ARG A N 1
ATOM 747 C CA . ARG A 1 93 ? -19.362 0.154 16.995 1.00 81.00 93 ARG A CA 1
ATOM 748 C C . ARG A 1 93 ? -20.133 0.856 18.106 1.00 81.00 93 ARG A C 1
ATOM 750 O O . ARG A 1 93 ? -19.645 0.869 19.231 1.00 81.00 93 ARG A O 1
ATOM 757 N N . ASP A 1 94 ? -21.311 1.393 17.806 1.00 83.88 94 ASP A N 1
ATOM 758 C CA . ASP A 1 94 ? -22.171 2.053 18.784 1.00 83.88 94 ASP A CA 1
ATOM 759 C C . ASP A 1 94 ? -22.684 1.070 19.836 1.00 83.88 94 ASP A C 1
ATOM 761 O O . ASP A 1 94 ? -22.485 1.298 21.024 1.00 83.88 94 ASP A O 1
ATOM 765 N N . ARG A 1 95 ? -23.200 -0.097 19.422 1.00 84.50 95 ARG A N 1
ATOM 766 C CA . ARG A 1 95 ? -23.595 -1.168 20.358 1.00 84.50 95 ARG A CA 1
ATOM 767 C C . ARG A 1 95 ? -22.444 -1.615 21.255 1.00 84.50 95 ARG A C 1
ATOM 769 O O . ARG A 1 95 ? -22.627 -1.855 22.442 1.00 84.50 95 ARG A O 1
ATOM 776 N N . ASN A 1 96 ? -21.246 -1.755 20.692 1.00 84.94 96 ASN A N 1
ATOM 777 C CA . ASN A 1 96 ? -20.082 -2.186 21.457 1.00 84.94 96 ASN A CA 1
ATOM 778 C C . ASN A 1 96 ? -19.643 -1.116 22.473 1.00 84.94 96 ASN A C 1
ATOM 780 O O . ASN A 1 96 ? -19.311 -1.445 23.611 1.00 84.94 96 ASN A O 1
ATOM 784 N N . LEU A 1 97 ? -19.681 0.160 22.080 1.00 83.94 97 LEU A N 1
ATOM 785 C CA . LEU A 1 97 ? -19.365 1.273 22.967 1.00 83.94 97 LEU A CA 1
ATOM 786 C C . LEU A 1 97 ? -20.406 1.419 24.086 1.00 83.94 97 LEU A C 1
ATOM 788 O O . LEU A 1 97 ? -20.017 1.569 25.241 1.00 83.94 97 LEU A O 1
ATOM 792 N N . GLU A 1 98 ? -21.694 1.300 23.766 1.00 87.00 98 GLU A N 1
ATOM 793 C CA . GLU A 1 98 ? -22.797 1.319 24.732 1.00 87.00 98 GLU A CA 1
ATOM 794 C C . GLU A 1 98 ? -22.697 0.157 25.725 1.00 87.00 98 GLU A C 1
ATOM 796 O O . GLU A 1 98 ? -22.791 0.375 26.933 1.00 87.00 98 GLU A O 1
ATOM 801 N N . LYS A 1 99 ? -22.387 -1.056 25.250 1.00 84.94 99 LYS A N 1
ATOM 802 C CA . LYS A 1 99 ? -22.147 -2.216 26.116 1.00 84.94 99 LYS A CA 1
ATOM 803 C C . LYS A 1 99 ? -21.006 -1.964 27.104 1.00 84.94 99 LYS A C 1
ATOM 805 O O . LYS A 1 99 ? -21.192 -2.148 28.302 1.00 84.94 99 LYS A O 1
ATOM 810 N N . ARG A 1 100 ? -19.851 -1.488 26.625 1.00 83.19 100 ARG A N 1
ATOM 811 C CA . ARG A 1 100 ? -18.714 -1.151 27.502 1.00 83.19 100 ARG A CA 1
ATOM 812 C C . ARG A 1 100 ? -19.060 -0.042 28.486 1.00 83.19 100 ARG A C 1
ATOM 814 O O . ARG A 1 100 ? -18.625 -0.090 29.634 1.00 83.19 100 ARG A O 1
ATOM 821 N N . ALA A 1 101 ? -19.823 0.957 28.044 1.00 83.19 101 ALA A N 1
ATOM 822 C CA . ALA A 1 101 ? -20.291 2.018 28.920 1.00 83.19 101 ALA A CA 1
ATOM 823 C C . ALA A 1 101 ? -21.176 1.449 30.030 1.00 83.19 101 ALA A C 1
ATOM 825 O O . ALA A 1 101 ? -20.960 1.769 31.193 1.00 83.19 101 ALA A O 1
ATOM 826 N N . ARG A 1 102 ? -22.097 0.544 29.690 1.00 83.50 102 ARG A N 1
ATOM 827 C CA . ARG A 1 102 ? -22.984 -0.123 30.642 1.00 83.50 102 ARG A CA 1
ATOM 828 C C . ARG A 1 102 ? -22.245 -1.036 31.613 1.00 83.50 102 ARG A C 1
ATOM 830 O O . ARG A 1 102 ? -22.577 -1.034 32.787 1.00 83.50 102 ARG A O 1
ATOM 837 N N . GLU A 1 103 ? -21.236 -1.772 31.162 1.00 82.50 103 GLU A N 1
ATOM 838 C CA . GLU A 1 103 ? -20.409 -2.610 32.040 1.00 82.50 103 GLU A CA 1
ATOM 839 C C . GLU A 1 103 ? -19.614 -1.761 33.038 1.00 82.50 103 GLU A C 1
ATOM 841 O O . GLU A 1 103 ? -19.611 -2.044 34.232 1.00 82.50 103 GLU A O 1
ATOM 846 N N . ARG A 1 104 ? -18.969 -0.689 32.564 1.00 81.69 104 ARG A N 1
ATOM 847 C CA . ARG A 1 104 ? -18.117 0.154 33.412 1.00 81.69 104 ARG A CA 1
ATOM 848 C C . ARG A 1 104 ? -18.910 1.067 34.335 1.00 81.69 104 ARG A C 1
ATOM 850 O O . ARG A 1 104 ? -18.502 1.269 35.467 1.00 81.69 104 ARG A O 1
ATOM 857 N N . ILE A 1 105 ? -20.014 1.638 33.860 1.00 79.19 105 ILE A N 1
ATOM 858 C CA . ILE A 1 105 ? -20.844 2.559 34.645 1.00 79.19 105 ILE A CA 1
ATOM 859 C C . ILE A 1 105 ? -21.877 1.788 35.462 1.00 79.19 105 ILE A C 1
ATOM 861 O O . ILE A 1 105 ? -22.042 2.069 36.642 1.00 79.19 105 ILE A O 1
ATOM 865 N N . GLY A 1 106 ? -22.553 0.805 34.865 1.00 70.25 106 GLY A N 1
ATOM 866 C CA . GLY A 1 106 ? -23.616 0.041 35.521 1.00 70.25 106 GLY A CA 1
ATOM 867 C C . GLY A 1 106 ? -23.131 -0.795 36.704 1.00 70.25 106 GLY A C 1
ATOM 868 O O . GLY A 1 106 ? -23.891 -0.980 37.643 1.00 70.25 106 GLY A O 1
ATOM 869 N N . ALA A 1 107 ? -21.865 -1.225 36.717 1.00 63.47 107 ALA A N 1
ATOM 870 C CA . ALA A 1 107 ? -21.271 -1.872 37.888 1.00 63.47 107 ALA A CA 1
ATOM 871 C C . ALA A 1 107 ? -20.969 -0.898 39.049 1.00 63.47 107 ALA A C 1
ATOM 873 O O . ALA A 1 107 ? -20.722 -1.342 40.165 1.00 63.47 107 ALA A O 1
ATOM 874 N N . LEU A 1 108 ? -20.958 0.416 38.793 1.00 61.94 108 LEU A N 1
ATOM 875 C CA . LEU A 1 108 ? -20.518 1.458 39.732 1.00 61.94 108 LEU A CA 1
ATOM 876 C C . LEU A 1 108 ? -21.625 2.455 40.125 1.00 61.94 108 LEU A C 1
ATOM 878 O O . LEU A 1 108 ? -21.419 3.269 41.023 1.00 61.94 108 LEU A O 1
ATOM 882 N N . SER A 1 109 ? -22.775 2.446 39.451 1.00 56.28 109 SER A N 1
ATOM 883 C CA . SER A 1 109 ? -23.768 3.524 39.517 1.00 56.28 109 SER A CA 1
ATOM 884 C C . SER A 1 109 ? -25.107 3.037 40.076 1.00 56.28 109 SER A C 1
ATOM 886 O O . SER A 1 109 ? -25.947 2.531 39.342 1.00 56.28 109 SER A O 1
ATOM 888 N N . GLU A 1 110 ? -25.334 3.280 41.372 1.00 60.94 110 GLU A N 1
ATOM 889 C CA . GLU A 1 110 ? -26.687 3.439 41.947 1.00 60.94 110 GLU A CA 1
ATOM 890 C C . GLU A 1 110 ? -27.132 4.918 41.969 1.00 60.94 110 GLU A C 1
ATOM 892 O O . GLU A 1 110 ? -28.252 5.255 42.349 1.00 60.94 110 GLU A O 1
ATOM 897 N N . ARG A 1 111 ? -26.238 5.835 41.569 1.00 59.72 111 ARG A N 1
ATOM 898 C CA . ARG A 1 111 ? -26.442 7.291 41.546 1.00 59.72 111 ARG A CA 1
ATOM 899 C C . ARG A 1 111 ? -25.978 7.894 40.214 1.00 59.72 111 ARG A C 1
ATOM 901 O O . ARG A 1 111 ? -25.087 7.319 39.580 1.00 59.72 111 ARG A O 1
ATOM 908 N N . PRO A 1 112 ? -26.527 9.055 39.805 1.00 65.00 112 PRO A N 1
ATOM 909 C CA . PRO A 1 112 ? -26.014 9.838 38.675 1.00 65.00 112 PRO A CA 1
ATOM 910 C C . PRO A 1 112 ? -24.512 10.093 38.791 1.00 65.00 112 PRO A C 1
ATOM 912 O O . PRO A 1 112 ? -24.028 10.507 39.846 1.00 65.00 112 PRO A O 1
ATOM 915 N N . LEU A 1 113 ? -23.785 9.913 37.690 1.00 68.69 113 LEU A N 1
ATOM 916 C CA . LEU A 1 113 ? -22.364 10.254 37.611 1.00 68.69 113 LEU A CA 1
ATOM 917 C C . LEU A 1 113 ? -22.170 11.614 36.941 1.00 68.69 113 LEU A C 1
ATOM 919 O O . LEU A 1 113 ? -22.906 11.988 36.030 1.00 68.69 113 LEU A O 1
ATOM 923 N N . GLY A 1 114 ? -21.141 12.348 37.363 1.00 69.31 114 GLY A N 1
ATOM 924 C CA . GLY A 1 114 ? -20.722 13.573 36.684 1.00 69.31 114 GLY A CA 1
ATOM 925 C C . GLY A 1 114 ? -19.971 13.282 35.380 1.00 69.31 114 GLY A C 1
ATOM 926 O O . GLY A 1 114 ? -19.308 12.253 35.242 1.00 69.31 114 GLY A O 1
ATOM 927 N N . LEU A 1 115 ? -19.993 14.227 34.434 1.00 67.12 115 LEU A N 1
ATOM 928 C CA . LEU A 1 115 ? -19.322 14.084 33.131 1.00 67.12 115 LEU A CA 1
ATOM 929 C C . LEU A 1 115 ? -17.815 13.776 33.254 1.00 67.12 115 LEU A C 1
ATOM 931 O O . LEU A 1 115 ? -17.276 12.983 32.484 1.00 67.12 115 LEU A O 1
ATOM 935 N N . GLY A 1 116 ? -17.138 14.349 34.256 1.00 66.62 116 GLY A N 1
ATOM 936 C CA . GLY A 1 116 ? -15.723 14.071 34.525 1.00 66.62 116 GLY A CA 1
ATOM 937 C C . GLY A 1 116 ? -15.456 12.620 34.942 1.00 66.62 116 GLY A C 1
ATOM 938 O O . GLY A 1 116 ? -14.492 12.017 34.477 1.00 66.62 116 GLY A O 1
ATOM 939 N N . GLN A 1 117 ? -16.340 12.024 35.748 1.00 71.06 117 GLN A N 1
ATOM 940 C CA . GLN A 1 117 ? -16.228 10.619 36.161 1.00 71.06 117 GLN A CA 1
ATOM 941 C C . GLN A 1 117 ? -16.450 9.677 34.975 1.00 71.06 117 GLN A C 1
ATOM 943 O O . GLN A 1 117 ? -15.724 8.701 34.809 1.00 71.06 117 GLN A O 1
ATOM 948 N N . VAL A 1 118 ? -17.394 10.012 34.095 1.00 74.25 118 VAL A N 1
ATOM 949 C CA . VAL A 1 118 ? -17.650 9.255 32.864 1.00 74.25 118 VAL A CA 1
ATOM 950 C C . VAL A 1 118 ? -16.421 9.244 31.943 1.00 74.25 118 VAL A C 1
ATOM 952 O O . VAL A 1 118 ? -16.081 8.195 31.398 1.00 74.25 118 VAL A O 1
ATOM 955 N N . HIS A 1 119 ? -15.717 10.370 31.793 1.00 77.94 119 HIS A N 1
ATOM 956 C CA . HIS A 1 119 ? -14.483 10.429 30.998 1.00 77.94 119 HIS A CA 1
ATOM 957 C C . HIS A 1 119 ? -13.337 9.604 31.596 1.00 77.94 119 HIS A C 1
ATOM 959 O O . HIS A 1 119 ? -12.559 9.024 30.842 1.00 77.94 119 HIS A O 1
ATOM 965 N N . LEU A 1 120 ? -13.243 9.516 32.927 1.00 77.06 120 LEU A N 1
ATOM 966 C CA . LEU A 1 120 ? -12.265 8.650 33.593 1.00 77.06 120 LEU A CA 1
ATOM 967 C C . LEU A 1 120 ? -12.578 7.166 33.367 1.00 77.06 120 LEU A C 1
ATOM 969 O O . LEU A 1 120 ? -11.681 6.377 33.079 1.00 77.06 120 LEU A O 1
ATOM 973 N N . LEU A 1 121 ? -13.856 6.787 33.450 1.00 76.81 121 LEU A N 1
ATOM 974 C CA . LEU A 1 121 ? -14.292 5.405 33.242 1.00 76.81 121 LEU A CA 1
ATOM 975 C C . LEU A 1 121 ? -14.201 4.983 31.770 1.00 76.81 121 LEU A C 1
ATOM 977 O O . LEU A 1 121 ? -13.954 3.812 31.473 1.00 76.81 121 LEU A O 1
ATOM 981 N N . ILE A 1 122 ? -14.382 5.919 30.836 1.00 80.69 122 ILE A N 1
ATOM 982 C CA . ILE A 1 122 ? -14.365 5.662 29.394 1.00 80.69 122 ILE A CA 1
ATOM 983 C C . ILE A 1 122 ? -13.491 6.722 28.697 1.00 80.69 122 ILE A C 1
ATOM 985 O O . ILE A 1 122 ? -14.010 7.672 28.107 1.00 80.69 122 ILE A O 1
ATOM 989 N N . PRO A 1 123 ? -12.157 6.558 28.698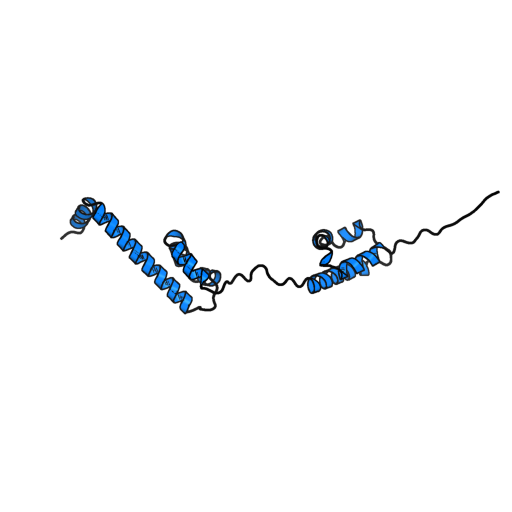 1.00 76.12 123 PRO A N 1
ATOM 990 C CA . PRO A 1 123 ? -11.241 7.541 28.107 1.00 76.12 123 PRO A CA 1
ATOM 991 C C . PRO A 1 123 ? -11.367 7.655 26.579 1.00 76.12 123 PRO A C 1
ATOM 993 O O . PRO A 1 123 ? -11.005 8.671 25.997 1.00 76.12 123 PRO A O 1
ATOM 996 N N . GLU A 1 124 ? -11.922 6.639 25.911 1.00 75.31 124 GLU A N 1
ATOM 997 C CA . GLU A 1 124 ? -12.178 6.642 24.462 1.00 75.31 124 GLU A CA 1
ATOM 998 C C . GLU A 1 124 ? -13.423 7.463 24.070 1.00 75.31 124 GLU A C 1
ATOM 1000 O O . GLU A 1 124 ? -13.660 7.738 22.888 1.00 75.31 124 GLU A O 1
ATOM 1005 N N . LEU A 1 125 ? -14.237 7.853 25.055 1.00 76.75 125 LEU A N 1
ATOM 1006 C CA . LEU A 1 125 ? -15.524 8.504 24.848 1.00 76.75 125 LEU A CA 1
ATOM 1007 C C . LEU A 1 125 ? -15.417 9.862 24.136 1.00 76.75 125 LEU A C 1
ATOM 1009 O O . LEU A 1 125 ? -16.153 10.056 23.165 1.00 76.75 125 LEU A O 1
ATOM 1013 N N . PRO A 1 126 ? -14.497 10.780 24.505 1.00 73.50 126 PRO A N 1
ATOM 1014 C CA . PRO A 1 126 ? -14.394 12.082 23.846 1.00 73.50 126 PRO A CA 1
ATOM 1015 C C . PRO A 1 126 ? -14.071 11.959 22.353 1.00 73.50 126 PRO A C 1
ATOM 1017 O O . PRO A 1 126 ? -14.606 12.702 21.533 1.00 73.50 126 PRO A O 1
ATOM 1020 N N . SER A 1 127 ? -13.234 10.989 21.976 1.00 73.56 127 SER A N 1
ATOM 1021 C CA . SER A 1 127 ? -12.881 10.720 20.579 1.00 73.56 127 SER A CA 1
ATOM 1022 C C . SER A 1 127 ? -14.049 10.124 19.790 1.00 73.56 127 SER A C 1
ATOM 1024 O O . SER A 1 127 ? -14.257 10.502 18.636 1.00 73.56 127 SER A O 1
ATOM 1026 N N . CYS A 1 128 ? -14.839 9.236 20.401 1.00 69.69 128 CYS A N 1
ATOM 1027 C CA . CYS A 1 128 ? -16.021 8.644 19.767 1.00 69.69 128 CYS A CA 1
ATOM 1028 C C . CYS A 1 128 ? -17.146 9.675 19.583 1.00 69.69 128 CYS A C 1
ATOM 1030 O O . CYS A 1 128 ? -17.724 9.784 18.499 1.00 69.69 128 CYS A O 1
ATOM 1032 N N . LEU A 1 129 ? -17.386 10.511 20.597 1.00 67.12 129 LEU A N 1
ATOM 1033 C CA . LEU A 1 129 ? -18.419 11.549 20.592 1.00 67.12 129 LEU A CA 1
ATOM 1034 C C . LEU A 1 129 ? -18.087 12.767 19.714 1.00 67.12 129 LEU A C 1
ATOM 1036 O O . LEU A 1 129 ? -18.911 13.668 19.595 1.00 67.12 129 LEU A O 1
ATOM 1040 N N . ARG A 1 130 ? -16.935 12.797 19.027 1.00 72.69 130 ARG A N 1
ATOM 1041 C CA . ARG A 1 130 ? -16.699 13.755 17.929 1.00 72.69 130 ARG A CA 1
ATOM 1042 C C . ARG A 1 130 ? -17.644 13.532 16.746 1.00 72.69 130 ARG A C 1
ATOM 1044 O O . ARG A 1 130 ? -17.896 14.462 15.992 1.00 72.69 130 ARG A O 1
ATOM 1051 N N . LYS A 1 131 ? -18.162 12.309 16.576 1.00 76.06 131 LYS A N 1
ATOM 1052 C CA . LYS A 1 131 ? -19.126 11.936 15.529 1.00 76.06 131 LYS A CA 1
ATOM 1053 C C . LYS A 1 131 ? -20.452 11.511 16.158 1.00 76.06 131 LYS A C 1
ATOM 1055 O O . LYS A 1 131 ? -20.857 10.363 16.009 1.00 76.06 131 LYS A O 1
ATOM 1060 N N . LYS A 1 132 ? -21.096 12.425 16.888 1.00 71.50 132 LYS A N 1
ATOM 1061 C CA . LYS A 1 132 ? -22.313 12.167 17.685 1.00 71.50 132 LYS A CA 1
ATOM 1062 C C . LYS A 1 132 ? -23.405 11.432 16.901 1.00 71.50 132 LYS A C 1
ATOM 1064 O O . LYS A 1 132 ? -23.941 10.448 17.397 1.00 71.50 132 LYS A O 1
ATOM 1069 N N . ASP A 1 133 ? -23.618 11.808 15.641 1.00 77.12 133 ASP A N 1
ATOM 1070 C CA . ASP A 1 133 ? -24.633 11.215 14.751 1.00 77.12 133 ASP A CA 1
ATOM 1071 C C . ASP A 1 133 ? -24.407 9.725 14.447 1.00 77.12 133 ASP A C 1
ATOM 1073 O O . ASP A 1 133 ? -25.281 9.042 13.920 1.00 77.12 133 ASP A O 1
ATOM 1077 N N . ARG A 1 134 ? -23.213 9.202 14.747 1.00 81.56 134 ARG A N 1
ATOM 1078 C CA . ARG A 1 134 ? -22.848 7.793 14.556 1.00 81.56 134 ARG A CA 1
ATOM 1079 C C . ARG A 1 134 ? -22.993 6.954 15.828 1.00 81.56 134 ARG A C 1
ATOM 1081 O O . ARG A 1 134 ? -22.782 5.749 15.737 1.00 81.56 134 ARG A O 1
ATOM 1088 N N . TYR A 1 135 ? -23.322 7.569 16.969 1.00 81.06 135 TYR A N 1
ATOM 1089 C CA . TYR A 1 135 ? -23.416 6.909 18.278 1.00 81.06 135 TYR A CA 1
ATOM 1090 C C . TYR A 1 135 ? -24.738 7.196 19.025 1.00 81.06 135 TYR A C 1
ATOM 1092 O O . TYR A 1 135 ? -24.702 7.616 20.188 1.00 81.06 135 TYR A O 1
ATOM 1100 N N . PRO A 1 136 ? -25.915 7.025 18.390 1.00 82.31 136 PRO A N 1
ATOM 1101 C CA . PRO A 1 136 ? -27.196 7.329 19.027 1.00 82.31 136 PRO A CA 1
ATOM 1102 C C . PRO A 1 136 ? -27.481 6.487 20.284 1.00 82.31 136 PRO A C 1
ATOM 1104 O O . PRO A 1 136 ? -28.014 7.023 21.256 1.00 82.31 136 PRO A O 1
ATOM 1107 N N . LEU A 1 137 ? -27.106 5.201 20.315 1.00 83.62 137 LEU A N 1
ATOM 1108 C CA . LEU A 1 137 ? -27.358 4.313 21.459 1.00 83.62 137 LEU A CA 1
ATOM 1109 C C . LEU A 1 137 ? -26.486 4.691 22.655 1.00 83.62 137 LEU A C 1
ATOM 1111 O O . LEU A 1 137 ? -26.989 4.846 23.769 1.00 83.62 137 LEU A O 1
ATOM 1115 N N . THR A 1 138 ? -25.187 4.901 22.415 1.00 82.88 138 THR A N 1
ATOM 1116 C CA . THR A 1 138 ? -24.253 5.330 23.462 1.00 82.88 138 THR A CA 1
ATOM 1117 C C . THR A 1 138 ? -24.681 6.679 24.041 1.00 82.88 138 THR A C 1
ATOM 1119 O O . THR A 1 138 ? -24.696 6.846 25.259 1.00 82.88 138 THR A O 1
ATOM 1122 N N . LEU A 1 139 ? -25.074 7.638 23.194 1.00 80.12 139 LEU A N 1
ATOM 1123 C CA . LEU A 1 139 ? -25.555 8.947 23.645 1.00 80.12 139 LEU A CA 1
ATOM 1124 C C . LEU A 1 139 ? -26.814 8.842 24.507 1.00 80.12 139 LEU A C 1
ATOM 1126 O O . LEU A 1 139 ? -26.866 9.471 25.562 1.00 80.12 139 LEU A O 1
ATOM 1130 N N . GLY A 1 140 ? -27.788 8.023 24.105 1.00 81.62 140 GLY A N 1
ATOM 1131 C CA . GLY A 1 140 ? -29.002 7.800 24.891 1.00 81.62 140 GLY A CA 1
ATOM 1132 C C . GLY A 1 140 ? -28.718 7.177 26.261 1.00 81.62 140 GLY A C 1
ATOM 1133 O O . GLY A 1 140 ? -29.327 7.566 27.256 1.00 81.62 140 GLY A O 1
ATOM 1134 N N . TYR A 1 141 ? -27.761 6.247 26.348 1.00 82.75 141 TYR A N 1
ATOM 1135 C CA . TYR A 1 141 ? -27.336 5.676 27.629 1.00 82.75 141 TYR A CA 1
ATOM 1136 C C . TYR A 1 141 ? -26.646 6.717 28.522 1.00 82.75 141 TYR A C 1
ATOM 1138 O O . TYR A 1 141 ? -27.007 6.868 29.689 1.00 82.75 141 TYR A O 1
ATOM 1146 N N . LEU A 1 142 ? -25.703 7.486 27.971 1.00 76.06 142 LEU A N 1
ATOM 1147 C CA . LEU A 1 142 ? -25.003 8.537 28.713 1.00 76.06 142 LEU A CA 1
ATOM 1148 C C . LEU A 1 142 ? -25.955 9.623 29.211 1.00 76.06 142 LEU A C 1
ATOM 1150 O O . LEU A 1 142 ? -25.823 10.063 30.346 1.00 76.06 142 LEU A O 1
ATOM 1154 N N . GLN A 1 143 ? -26.930 10.033 28.397 1.00 75.81 143 GLN A N 1
ATOM 1155 C CA . GLN A 1 143 ? -27.957 10.982 28.822 1.00 75.81 143 GLN A CA 1
ATOM 1156 C C . GLN A 1 143 ? -28.719 10.462 30.040 1.00 75.81 143 GLN A C 1
ATOM 1158 O O . GLN A 1 143 ? -28.861 11.202 31.002 1.00 75.81 143 GLN A O 1
ATOM 1163 N N . LYS A 1 144 ? -29.130 9.190 30.065 1.00 76.75 144 LYS A N 1
ATOM 1164 C CA . LYS A 1 144 ? -29.813 8.603 31.233 1.00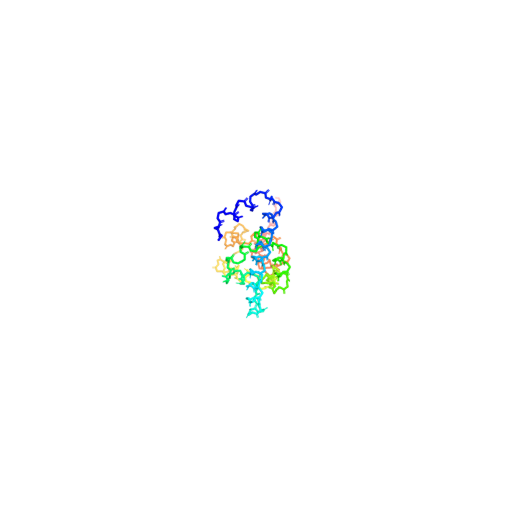 76.75 144 LYS A CA 1
ATOM 1165 C C . LYS A 1 144 ? -28.946 8.628 32.494 1.00 76.75 144 LYS A C 1
ATOM 1167 O O . LYS A 1 144 ? -29.436 8.982 33.560 1.00 76.75 144 LYS A O 1
ATOM 1172 N N . VAL A 1 145 ? -27.659 8.303 32.364 1.00 75.50 145 VAL A N 1
ATOM 1173 C CA . VAL A 1 145 ? -26.699 8.316 33.484 1.00 75.50 145 VAL A CA 1
ATOM 1174 C C . VAL A 1 145 ? -26.438 9.741 33.993 1.00 75.50 145 VAL A C 1
ATOM 1176 O O . VAL A 1 145 ? -26.311 9.950 35.198 1.00 75.50 145 VAL A O 1
ATOM 1179 N N . LEU A 1 146 ? -26.364 10.721 33.088 1.00 66.94 146 LEU A N 1
ATOM 1180 C CA . LEU A 1 146 ? -26.085 12.125 33.410 1.00 66.94 146 LEU A CA 1
ATOM 1181 C C . LEU A 1 146 ? -27.330 12.884 33.915 1.00 66.94 146 LEU A C 1
ATOM 1183 O O . LEU A 1 146 ? -27.199 13.779 34.748 1.00 66.94 146 LEU A O 1
ATOM 1187 N N . HIS A 1 147 ? -28.530 12.544 33.428 1.00 58.19 147 HIS A N 1
ATOM 1188 C CA . HIS A 1 147 ? -29.800 13.190 33.791 1.00 58.19 147 HIS A CA 1
ATOM 1189 C C . HIS A 1 147 ? -30.440 12.652 35.073 1.00 58.19 147 HIS A C 1
ATOM 1191 O O . HIS A 1 147 ? -31.410 13.245 35.531 1.00 58.19 147 HIS A O 1
ATOM 1197 N N . ALA A 1 148 ? -29.889 11.624 35.724 1.00 53.22 148 ALA A N 1
ATOM 1198 C CA . ALA A 1 148 ? -30.347 11.197 37.050 1.00 53.22 148 ALA A CA 1
ATOM 1199 C C . ALA A 1 148 ? -29.993 12.207 38.172 1.00 53.22 148 ALA A C 1
ATOM 1201 O O . ALA A 1 148 ? -29.872 11.830 39.331 1.00 53.22 148 ALA A O 1
ATOM 1202 N N . ARG A 1 149 ? -29.799 13.493 37.848 1.00 38.22 149 ARG A N 1
ATOM 1203 C CA . ARG A 1 149 ? -29.638 14.586 38.811 1.00 38.22 149 ARG A CA 1
ATOM 1204 C C . ARG A 1 149 ? -30.952 14.704 39.594 1.00 38.22 149 ARG A C 1
ATOM 1206 O O . ARG A 1 149 ? -31.978 14.923 38.956 1.00 38.22 149 ARG A O 1
ATOM 1213 N N . PRO A 1 150 ? -30.963 14.590 40.933 1.00 39.34 150 PRO A N 1
ATOM 1214 C CA . PRO A 1 150 ? -32.167 14.911 41.680 1.00 39.34 150 PRO A CA 1
ATOM 1215 C C . PRO A 1 150 ? -32.482 16.391 41.439 1.00 39.34 150 PRO A C 1
ATOM 1217 O O . PRO A 1 150 ? -31.642 17.261 41.700 1.00 39.34 150 PRO A O 1
ATOM 1220 N N . GLU A 1 151 ? -33.668 16.666 40.896 1.00 39.31 151 GLU A N 1
ATOM 1221 C CA . GLU A 1 151 ? -34.302 17.973 41.019 1.00 39.31 151 GLU A CA 1
ATOM 1222 C C . GLU A 1 151 ? -34.263 18.349 42.501 1.00 39.31 151 GLU A C 1
ATOM 1224 O O . GLU A 1 151 ? -34.770 17.626 43.362 1.00 39.31 151 GLU A O 1
ATOM 1229 N N . LYS A 1 152 ? -33.585 19.454 42.822 1.00 36.69 152 LYS A N 1
ATOM 1230 C CA . LYS A 1 152 ? -33.715 20.055 44.145 1.00 36.69 152 LYS A CA 1
ATOM 1231 C C . LYS A 1 152 ? -35.182 20.457 44.289 1.00 36.69 152 LYS A C 1
ATOM 1233 O O . LYS A 1 152 ? -35.648 21.296 43.524 1.00 36.69 152 LYS A O 1
ATOM 1238 N N . ARG A 1 153 ? -35.876 19.820 45.237 1.00 34.81 153 ARG A N 1
ATOM 1239 C CA . ARG A 1 153 ? -37.216 20.199 45.687 1.00 34.81 153 ARG A CA 1
ATOM 1240 C C . ARG A 1 153 ? -37.243 21.689 46.012 1.00 34.81 153 ARG A C 1
ATOM 1242 O O . ARG A 1 153 ? -36.365 22.196 46.706 1.00 34.81 153 ARG A O 1
ATOM 1249 N N . THR A 1 154 ? -38.268 22.339 45.491 1.00 46.50 154 THR A N 1
ATOM 1250 C CA . THR A 1 154 ? -38.873 23.551 46.026 1.00 46.50 154 THR A CA 1
ATOM 1251 C C . THR A 1 154 ? -39.281 23.323 47.479 1.00 46.50 154 THR A C 1
ATOM 1253 O O . THR A 1 154 ? -40.052 22.403 47.747 1.00 46.50 154 THR A O 1
ATOM 1256 N N . GLU A 1 155 ? -38.806 24.165 48.386 1.00 37.56 155 GLU A N 1
ATOM 1257 C CA . GLU A 1 155 ? -39.524 24.490 49.618 1.00 37.56 155 GLU A CA 1
ATOM 1258 C C . GLU A 1 155 ? -39.672 26.010 49.643 1.00 37.56 155 GLU A C 1
ATOM 1260 O O . GLU A 1 155 ? -38.721 26.755 49.882 1.00 37.56 155 GLU A O 1
ATOM 1265 N N . ASP A 1 156 ? -40.875 26.435 49.259 1.00 42.66 156 ASP A N 1
ATOM 1266 C CA . ASP A 1 156 ? -41.509 27.636 49.775 1.00 42.66 156 ASP A CA 1
ATOM 1267 C C . ASP A 1 156 ? -41.488 27.589 51.309 1.00 42.66 156 ASP A C 1
ATOM 1269 O O . ASP A 1 156 ? -41.883 26.581 51.891 1.00 42.66 156 ASP A O 1
ATOM 1273 N N . GLU A 1 157 ? -41.145 28.697 51.963 1.00 35.22 157 GLU A N 1
ATOM 1274 C CA . GLU A 1 157 ? -41.892 29.089 53.157 1.00 35.22 157 GLU A CA 1
ATOM 1275 C C . GLU A 1 157 ? -41.981 30.623 53.264 1.00 35.22 157 GLU A C 1
ATOM 1277 O O . GLU A 1 157 ? -40.974 31.320 53.099 1.00 35.22 157 GLU A O 1
ATOM 1282 N N . PRO A 1 158 ? -43.187 31.164 53.524 1.00 59.81 158 PRO A N 1
ATOM 1283 C CA . PRO A 1 158 ? -43.426 32.573 53.806 1.00 59.81 158 PRO A CA 1
ATOM 1284 C C . PRO A 1 158 ? -43.222 32.826 55.299 1.00 59.81 158 PRO A C 1
ATOM 1286 O O . PRO A 1 158 ? -43.594 31.970 56.090 1.00 59.81 158 PRO A O 1
ATOM 1289 N N . HIS A 1 159 ? -42.744 33.997 55.720 1.00 43.66 159 HIS A N 1
ATOM 1290 C CA . HIS A 1 159 ? -42.985 34.467 57.089 1.00 43.66 159 HIS A CA 1
ATOM 1291 C C . HIS A 1 159 ? -43.407 35.938 57.079 1.00 43.66 159 HIS A C 1
ATOM 1293 O O . HIS A 1 159 ? -42.779 36.783 56.437 1.00 43.66 159 HIS A O 1
ATOM 1299 N N . SER A 1 160 ? -44.546 36.145 57.741 1.00 54.22 160 SER A N 1
ATOM 1300 C CA . SER A 1 160 ? -45.177 37.402 58.139 1.00 54.22 160 SER A CA 1
ATOM 1301 C C . SER A 1 160 ? -44.297 38.279 59.022 1.00 54.22 160 SER A C 1
ATOM 1303 O O . SER A 1 160 ? -43.366 37.741 59.661 1.00 54.22 160 SER A O 1
#

Sequence (160 aa):
MSISTVNKLLQAEPAVKEAWKAALKKRECAHHRAQWCRLARKHPGDSPQQLRKLIPSIYAWLYRNDKGWLAEQTSRLPSGRHGNHSKVDWGARDRNLEKRARERIGALSERPLGLGQVHLLIPELPSCLRKKDRYPLTLGYLQKVLHARPEKRTEDEPHS